Protein AF-A0A8J2QV12-F1 (afdb_monomer)

Sequence (91 aa):
MICFREDFTLQLLAKFKTKLHEIKEKRTDGDVTDDDDVTDDKWLGHKLHFEDKGAVLAKDASSKGDDWFDIYDPRNPINKRKREKDRKKNK

Solvent-accessible surface area (backbone atoms only — not comparable to full-atom values): 6120 Å² total; per-residue (Å²): 137,77,57,63,64,55,54,52,50,50,54,53,50,52,55,50,51,54,54,50,50,57,51,47,71,73,51,62,103,78,78,80,71,95,65,89,62,75,89,46,81,74,59,76,65,61,78,92,81,78,78,93,75,70,92,70,84,76,84,56,88,86,56,85,53,91,78,72,40,56,93,85,35,79,82,18,71,69,47,44,57,51,54,54,51,54,57,59,74,76,106

Structure (mmCIF, N/CA/C/O backbone):
data_AF-A0A8J2QV12-F1
#
_entry.id   AF-A0A8J2QV12-F1
#
loop_
_atom_site.group_PDB
_atom_site.id
_atom_site.type_symbol
_atom_site.label_atom_id
_atom_site.label_alt_id
_atom_site.label_comp_id
_atom_site.label_asym_id
_atom_site.label_entity_id
_atom_site.label_seq_id
_atom_site.pdbx_PDB_ins_code
_atom_site.Cartn_x
_atom_site.Cartn_y
_atom_site.Cartn_z
_atom_site.occupancy
_atom_site.B_iso_or_equiv
_atom_site.auth_seq_id
_atom_site.auth_comp_id
_atom_site.auth_asym_id
_atom_site.auth_atom_id
_atom_site.pdbx_PDB_model_num
ATOM 1 N N . MET A 1 1 ? 7.966 -12.510 27.562 1.00 56.19 1 MET A N 1
ATOM 2 C CA . MET A 1 1 ? 8.271 -11.269 26.810 1.00 56.19 1 MET A CA 1
ATOM 3 C C . MET A 1 1 ? 8.122 -11.427 25.284 1.00 56.19 1 MET A C 1
ATOM 5 O O . MET A 1 1 ? 8.677 -10.622 24.554 1.00 56.19 1 MET A O 1
ATOM 9 N N . ILE A 1 2 ? 7.391 -12.437 24.779 1.00 57.44 2 ILE A N 1
ATOM 10 C CA . ILE A 1 2 ? 7.269 -12.715 23.328 1.00 57.44 2 ILE A CA 1
ATOM 11 C C . ILE A 1 2 ? 6.002 -12.061 22.731 1.00 57.44 2 ILE A C 1
ATOM 13 O O . ILE A 1 2 ? 5.992 -11.693 21.564 1.00 57.44 2 ILE A O 1
ATOM 17 N N . CYS A 1 3 ? 4.981 -11.801 23.553 1.00 71.00 3 CYS A N 1
ATOM 18 C CA . CYS A 1 3 ? 3.657 -11.354 23.103 1.00 71.00 3 CYS A CA 1
ATOM 19 C C . CYS A 1 3 ? 3.545 -9.836 22.870 1.00 71.00 3 CYS A C 1
ATOM 21 O O . CYS A 1 3 ? 2.746 -9.405 22.054 1.00 71.00 3 CYS A O 1
ATOM 23 N N . PHE A 1 4 ? 4.387 -9.014 23.512 1.00 87.56 4 PHE A N 1
ATOM 24 C CA . PHE A 1 4 ? 4.269 -7.546 23.450 1.00 87.56 4 PHE A CA 1
ATOM 25 C C . PHE A 1 4 ? 4.348 -6.991 22.021 1.00 87.56 4 PHE A C 1
ATOM 27 O O . PHE A 1 4 ? 3.637 -6.056 21.663 1.00 87.56 4 PHE A O 1
ATOM 34 N N . ARG A 1 5 ? 5.216 -7.576 21.188 1.00 92.56 5 ARG A N 1
ATOM 35 C CA . ARG A 1 5 ? 5.358 -7.163 19.791 1.00 92.56 5 ARG A CA 1
ATOM 36 C C . ARG A 1 5 ? 4.110 -7.508 18.985 1.00 92.56 5 ARG A C 1
ATOM 38 O O . ARG A 1 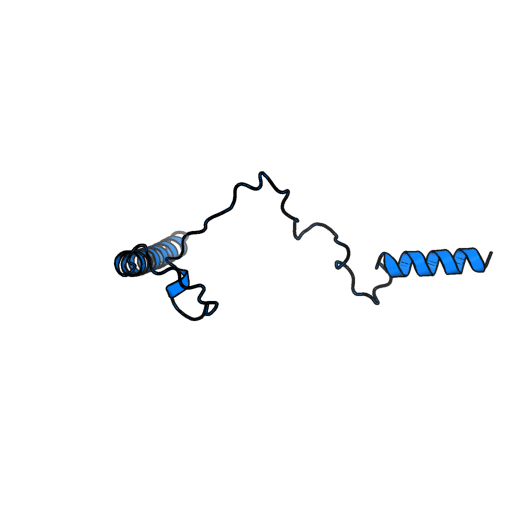5 ? 3.671 -6.685 18.191 1.00 92.56 5 ARG A O 1
ATOM 45 N N . GLU A 1 6 ? 3.554 -8.694 19.203 1.00 94.69 6 GLU A N 1
ATOM 46 C CA . GLU A 1 6 ? 2.324 -9.131 18.545 1.00 94.69 6 GLU A CA 1
ATOM 47 C C . GLU A 1 6 ? 1.146 -8.251 18.970 1.00 94.69 6 GLU A C 1
ATOM 49 O O . GLU A 1 6 ? 0.500 -7.652 18.111 1.00 94.69 6 GLU A O 1
ATOM 54 N N . ASP A 1 7 ? 0.960 -8.051 20.275 1.00 93.69 7 ASP A N 1
ATOM 55 C CA . ASP A 1 7 ? -0.093 -7.202 20.836 1.00 93.69 7 ASP A CA 1
ATOM 56 C C . ASP A 1 7 ? -0.028 -5.778 20.272 1.00 93.69 7 ASP A C 1
ATOM 58 O O . ASP A 1 7 ? -1.035 -5.220 19.831 1.00 93.69 7 ASP A O 1
ATOM 62 N N . PHE A 1 8 ? 1.173 -5.199 20.208 1.00 94.31 8 PHE A N 1
ATOM 63 C CA . PHE A 1 8 ? 1.382 -3.886 19.608 1.00 94.31 8 PHE A CA 1
ATOM 64 C C . PHE A 1 8 ? 1.021 -3.862 18.114 1.00 94.31 8 PHE A C 1
ATOM 66 O O . PHE A 1 8 ? 0.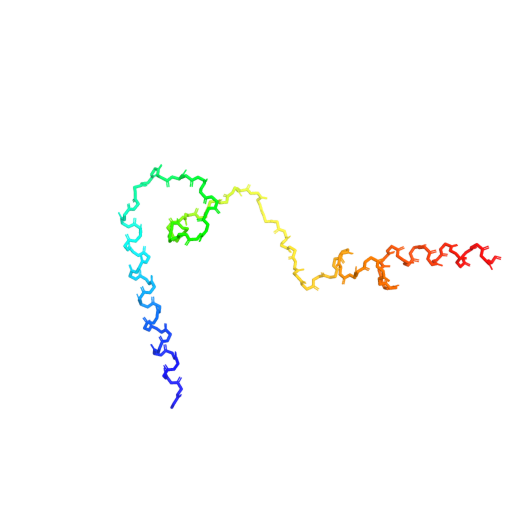326 -2.953 17.654 1.00 94.31 8 PHE A O 1
ATOM 73 N N . THR A 1 9 ? 1.447 -4.869 17.344 1.00 96.00 9 THR A N 1
ATOM 74 C CA . THR A 1 9 ? 1.121 -4.945 15.910 1.00 9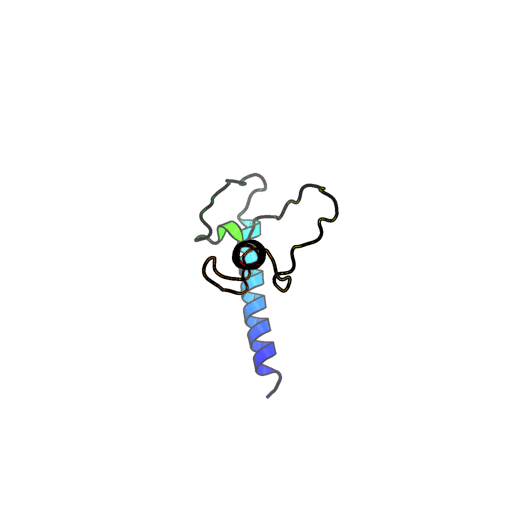6.00 9 THR A CA 1
ATOM 75 C C . THR A 1 9 ? -0.371 -5.147 15.661 1.00 96.00 9 THR A C 1
ATOM 77 O O . THR A 1 9 ? -0.916 -4.545 14.737 1.00 96.00 9 THR A O 1
ATOM 80 N N . LEU A 1 10 ? -1.056 -5.919 16.509 1.00 96.19 10 LEU A N 1
ATOM 81 C CA . LEU A 1 10 ? -2.498 -6.135 16.430 1.00 96.19 10 LEU A CA 1
ATOM 82 C C . LEU A 1 10 ? -3.273 -4.853 16.739 1.00 96.19 10 LEU A C 1
ATOM 84 O O . LEU A 1 10 ? -4.233 -4.536 16.038 1.00 96.19 10 LEU A O 1
ATOM 88 N N . GLN A 1 11 ? -2.826 -4.070 17.724 1.00 95.75 11 GLN A N 1
ATOM 89 C CA . GLN A 1 11 ? -3.406 -2.755 18.004 1.00 95.75 11 GLN A CA 1
ATOM 90 C C . GLN A 1 11 ? -3.239 -1.792 16.824 1.00 95.75 11 GLN A C 1
ATOM 92 O O . GLN A 1 11 ? -4.172 -1.063 16.483 1.00 95.75 11 GLN A O 1
ATOM 97 N N . LEU A 1 12 ? -2.071 -1.788 16.173 1.00 96.75 12 LEU A N 1
ATOM 98 C CA . LEU A 1 12 ? -1.836 -0.950 14.997 1.00 96.75 12 LEU A CA 1
ATOM 99 C C . LEU A 1 12 ? -2.699 -1.394 13.806 1.00 96.75 12 LEU A C 1
ATOM 101 O O . LEU A 1 12 ? -3.293 -0.562 13.123 1.00 96.75 12 LEU A O 1
ATOM 105 N N . LEU A 1 13 ? -2.835 -2.705 13.607 1.00 95.75 13 LEU A N 1
ATOM 106 C CA . LEU A 1 13 ? -3.690 -3.290 12.579 1.00 95.75 13 LEU A CA 1
ATOM 107 C C . LEU A 1 13 ? -5.174 -2.978 12.815 1.00 95.75 13 LEU A C 1
ATOM 109 O O . LEU A 1 13 ? -5.894 -2.694 11.859 1.00 95.75 13 LEU A O 1
ATOM 113 N N . ALA A 1 14 ? -5.636 -2.974 14.068 1.00 96.69 14 ALA A N 1
ATOM 114 C CA . ALA A 1 14 ? -6.999 -2.574 14.408 1.00 96.69 14 ALA A CA 1
ATOM 115 C C . ALA A 1 14 ? -7.274 -1.113 14.011 1.00 96.69 14 ALA A C 1
ATOM 117 O O . ALA A 1 14 ? -8.266 -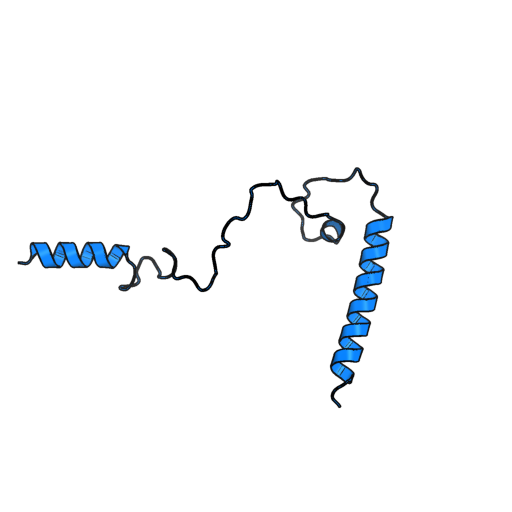0.846 13.337 1.00 96.69 14 ALA A O 1
ATOM 118 N N . LYS A 1 15 ? -6.356 -0.189 14.333 1.00 96.00 15 LYS A N 1
ATOM 119 C CA . LYS A 1 15 ? -6.446 1.228 13.928 1.00 96.00 15 LYS A CA 1
ATOM 120 C C . LYS A 1 15 ? -6.432 1.410 12.408 1.00 96.00 15 LYS A C 1
ATOM 122 O O . LYS A 1 15 ? -7.134 2.260 11.869 1.00 96.00 15 LYS A O 1
ATOM 127 N N . PHE A 1 16 ? -5.633 0.612 11.702 1.00 94.88 16 PHE A N 1
ATOM 128 C CA . PHE A 1 16 ? -5.595 0.652 10.242 1.00 94.88 16 PHE A CA 1
ATOM 129 C C . PHE A 1 16 ? -6.922 0.189 9.624 1.00 94.88 16 PHE A C 1
ATOM 131 O O . PHE A 1 16 ? -7.438 0.835 8.714 1.00 94.88 16 PHE A O 1
ATOM 138 N N . LYS A 1 17 ? -7.518 -0.889 10.153 1.00 94.19 17 LYS A N 1
ATOM 139 C CA . LYS A 1 17 ? -8.821 -1.398 9.698 1.00 94.19 17 LYS A CA 1
ATOM 140 C C . LYS A 1 17 ? -9.947 -0.383 9.884 1.00 94.19 17 LYS A C 1
ATOM 142 O O . LYS A 1 17 ? -10.756 -0.230 8.974 1.00 94.19 17 LYS A O 1
ATOM 147 N N . THR A 1 1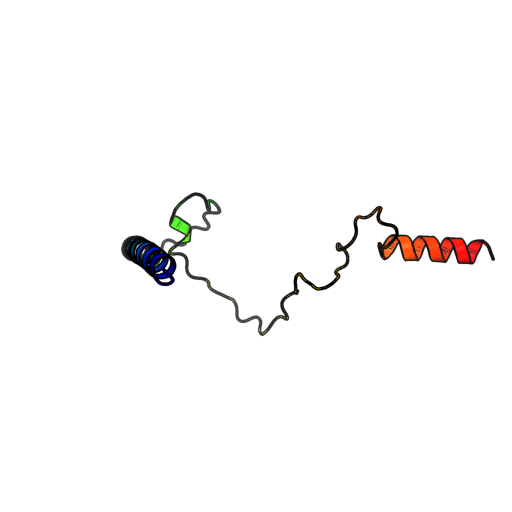8 ? -9.997 0.310 11.024 1.00 95.38 18 THR A N 1
ATOM 148 C CA . THR A 1 18 ? -11.017 1.345 11.261 1.00 95.38 18 THR A CA 1
ATOM 149 C C . THR A 1 18 ? -10.863 2.498 10.274 1.00 95.38 18 THR A C 1
ATOM 151 O O . THR A 1 18 ? -11.835 2.862 9.619 1.00 95.38 18 THR A O 1
ATOM 154 N N . LYS A 1 19 ? -9.629 2.980 10.057 1.00 92.00 19 LYS A N 1
ATOM 155 C CA . LYS A 1 19 ? -9.335 4.026 9.064 1.00 92.00 19 LYS A CA 1
ATOM 156 C C . LYS A 1 19 ? -9.766 3.615 7.649 1.00 92.00 19 LYS A C 1
ATOM 158 O O . LYS A 1 19 ? -10.387 4.400 6.938 1.00 92.00 19 LYS A O 1
ATOM 163 N N . LEU A 1 20 ? -9.481 2.375 7.242 1.00 90.69 20 LEU A N 1
ATOM 164 C CA . LEU A 1 20 ? -9.904 1.852 5.937 1.00 90.69 20 LEU A CA 1
ATOM 165 C C . LEU A 1 20 ? -11.427 1.797 5.783 1.00 90.69 20 LEU A C 1
ATOM 167 O O . LEU A 1 20 ? -11.941 2.090 4.705 1.00 90.69 20 LEU A O 1
ATOM 171 N N . HIS A 1 21 ? -12.146 1.417 6.841 1.00 90.06 21 HIS A N 1
ATOM 172 C CA . HIS A 1 21 ? -13.605 1.354 6.817 1.00 90.06 21 HIS A CA 1
ATOM 173 C C . HIS A 1 21 ? -14.224 2.739 6.609 1.00 90.06 21 HIS A C 1
ATOM 175 O O . HIS A 1 21 ? -15.063 2.905 5.728 1.00 90.06 21 HIS A O 1
ATOM 181 N N . GLU A 1 22 ? -13.743 3.746 7.341 1.00 90.81 22 GLU A N 1
ATOM 182 C CA . GLU A 1 22 ? -14.189 5.137 7.196 1.00 90.81 22 GLU A CA 1
ATOM 183 C C . GLU A 1 22 ? -13.960 5.675 5.776 1.00 90.81 22 GLU A C 1
ATOM 185 O O . GLU A 1 22 ? -14.817 6.358 5.216 1.00 90.81 22 GLU A O 1
ATOM 190 N N . ILE A 1 23 ? -12.811 5.358 5.170 1.00 87.38 23 ILE A N 1
ATOM 191 C CA . ILE A 1 23 ? -12.497 5.757 3.790 1.00 87.38 23 ILE A CA 1
ATOM 192 C C . ILE A 1 23 ? -13.433 5.059 2.800 1.00 87.38 23 ILE A C 1
ATOM 194 O O . ILE A 1 23 ? -13.867 5.675 1.829 1.00 87.38 23 ILE A O 1
ATOM 198 N N . LYS A 1 24 ? -13.753 3.783 3.036 1.00 85.69 24 LYS A N 1
ATOM 199 C CA . LYS A 1 24 ? -14.637 3.004 2.166 1.00 85.69 24 LYS A CA 1
ATOM 200 C C . LYS A 1 24 ? -16.081 3.505 2.210 1.00 85.69 24 LYS A C 1
ATOM 202 O O . LYS A 1 24 ? -16.708 3.562 1.162 1.00 85.69 24 LYS A O 1
ATOM 207 N N . GLU A 1 25 ? -16.591 3.884 3.381 1.00 85.50 25 GLU A N 1
ATOM 208 C CA . GLU A 1 25 ? -17.946 4.441 3.522 1.00 85.50 25 GLU A CA 1
ATOM 209 C C . GLU A 1 25 ? -18.087 5.836 2.908 1.00 85.50 25 GLU A C 1
ATOM 211 O O . GLU A 1 25 ? -19.140 6.171 2.374 1.00 85.50 25 GLU A O 1
ATOM 216 N N . LYS A 1 26 ? -17.027 6.652 2.954 1.00 82.50 26 LYS A N 1
ATOM 217 C CA . LYS A 1 26 ? -17.022 7.987 2.337 1.00 82.50 26 LYS A CA 1
ATOM 218 C C . LYS A 1 26 ? -16.994 7.953 0.808 1.00 82.50 26 LYS A C 1
ATOM 220 O O . LYS A 1 26 ? -17.303 8.967 0.189 1.00 82.50 26 LYS A O 1
ATOM 225 N N . ARG A 1 27 ? -16.622 6.826 0.192 1.00 72.75 27 ARG A N 1
ATOM 226 C CA . ARG A 1 27 ? -16.612 6.685 -1.268 1.00 72.75 27 ARG A CA 1
ATOM 227 C C . ARG A 1 27 ? -17.973 6.273 -1.794 1.00 72.75 27 ARG A C 1
ATOM 229 O O . ARG A 1 27 ? -18.535 5.261 -1.386 1.00 72.75 27 ARG A O 1
ATOM 236 N N . THR A 1 28 ? -18.449 7.015 -2.781 1.00 64.75 28 THR A N 1
ATOM 237 C CA . THR A 1 28 ? -19.512 6.582 -3.686 1.00 64.75 28 THR A CA 1
ATOM 238 C C . THR A 1 28 ? -18.867 5.882 -4.889 1.00 64.75 28 THR A C 1
ATOM 240 O O . THR A 1 28 ? -17.788 6.270 -5.331 1.00 64.75 28 THR A O 1
ATOM 243 N N . ASP A 1 29 ? -19.495 4.822 -5.407 1.00 58.78 29 ASP A N 1
ATOM 244 C CA . ASP A 1 29 ? -18.937 3.860 -6.389 1.00 58.78 29 ASP A CA 1
ATOM 245 C C . ASP A 1 29 ? -18.646 4.457 -7.799 1.00 58.78 29 ASP A C 1
ATOM 247 O O . ASP A 1 29 ? -18.520 3.723 -8.771 1.00 58.78 29 ASP A O 1
ATOM 251 N N . GLY A 1 30 ? -18.548 5.787 -7.933 1.00 57.50 30 GLY A N 1
ATOM 252 C CA . GLY A 1 30 ? -18.335 6.509 -9.196 1.00 57.50 30 GLY A CA 1
ATOM 253 C C . GLY A 1 30 ? -17.184 7.523 -9.200 1.00 57.50 30 GLY A C 1
ATOM 254 O O . GLY A 1 30 ? -16.952 8.148 -10.230 1.00 57.50 30 GLY A O 1
ATOM 255 N N . ASP A 1 31 ? -16.460 7.690 -8.090 1.00 56.09 31 ASP A N 1
ATOM 256 C CA . ASP A 1 31 ? -15.322 8.616 -7.976 1.00 56.09 31 ASP A CA 1
ATOM 257 C C . ASP A 1 31 ? -14.001 7.877 -8.254 1.00 56.09 31 ASP A C 1
ATOM 259 O O . ASP A 1 31 ? -13.212 7.583 -7.356 1.00 56.09 31 ASP A O 1
ATOM 263 N N . VAL A 1 32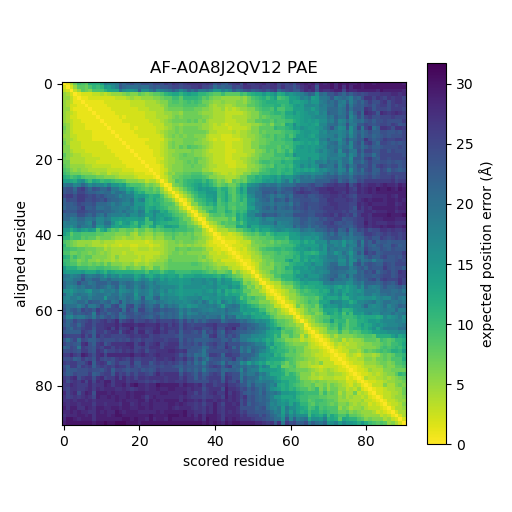 ? -13.801 7.468 -9.510 1.00 58.47 32 VAL A N 1
ATOM 264 C CA . VAL A 1 32 ? -12.493 7.002 -9.996 1.00 58.47 32 VAL A CA 1
ATOM 265 C C . VAL A 1 32 ? -11.896 8.135 -10.819 1.00 58.47 32 VAL A C 1
ATOM 267 O O . VAL A 1 32 ? -11.972 8.149 -12.045 1.00 58.47 32 VAL A O 1
ATOM 270 N N . THR A 1 33 ? -11.362 9.139 -10.131 1.00 59.69 33 THR A N 1
ATOM 271 C CA . THR A 1 33 ? -10.440 10.095 -10.740 1.00 59.69 33 THR A CA 1
ATOM 272 C C . THR A 1 33 ? -9.049 9.472 -10.742 1.00 59.69 33 THR A C 1
ATOM 274 O O . THR A 1 33 ? -8.581 9.023 -9.694 1.00 59.69 33 THR A O 1
ATOM 277 N N . ASP A 1 34 ? -8.413 9.429 -11.911 1.00 58.75 34 ASP A N 1
ATOM 278 C CA . ASP A 1 34 ? -6.991 9.113 -12.085 1.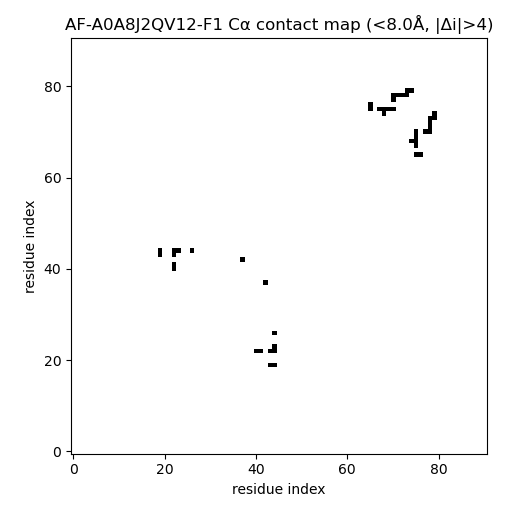00 58.75 34 ASP A CA 1
ATOM 279 C C . ASP A 1 34 ? -6.179 10.258 -11.449 1.00 58.75 34 ASP A C 1
ATOM 281 O O . ASP A 1 34 ? -5.804 11.225 -12.106 1.00 58.75 34 ASP A O 1
ATOM 285 N N . ASP A 1 35 ? -6.090 10.244 -10.117 1.00 59.12 35 ASP A N 1
ATOM 286 C CA . ASP A 1 35 ? -5.341 11.212 -9.318 1.00 59.12 35 ASP A CA 1
ATOM 287 C C . ASP A 1 35 ? -3.977 10.572 -9.025 1.00 59.12 35 ASP A C 1
ATOM 289 O O . ASP A 1 35 ? -3.864 9.681 -8.180 1.00 59.12 35 ASP A O 1
ATOM 293 N N . ASP A 1 36 ? -2.944 10.996 -9.762 1.00 60.62 36 ASP A N 1
ATOM 294 C CA . ASP A 1 36 ? -1.547 10.553 -9.600 1.00 60.62 36 ASP A CA 1
ATOM 295 C C . ASP A 1 36 ? -0.943 10.971 -8.239 1.00 60.62 36 ASP A C 1
ATOM 297 O O . ASP A 1 36 ? 0.201 10.634 -7.910 1.00 60.62 36 ASP A O 1
ATOM 301 N N . ASP A 1 37 ? -1.697 11.720 -7.431 1.00 63.50 37 ASP A N 1
ATOM 302 C CA . ASP A 1 37 ? -1.270 12.218 -6.136 1.00 63.50 37 ASP A CA 1
ATOM 303 C C . ASP A 1 37 ? -1.426 11.161 -5.023 1.00 63.50 37 ASP A C 1
ATOM 305 O O . ASP A 1 37 ? -2.431 11.065 -4.315 1.00 63.50 37 ASP A O 1
ATOM 309 N N . VAL A 1 38 ? -0.376 10.353 -4.831 1.00 65.81 38 VAL A N 1
ATOM 310 C CA . VAL A 1 38 ? -0.288 9.327 -3.764 1.00 65.81 38 VAL A CA 1
ATOM 311 C C . VAL A 1 38 ? -0.155 9.950 -2.362 1.00 65.81 38 VAL A C 1
ATOM 313 O O . VAL A 1 38 ? -0.149 9.240 -1.354 1.00 65.81 38 VAL A O 1
ATOM 316 N N . THR A 1 39 ? -0.032 11.275 -2.267 1.00 69.12 39 THR A N 1
ATOM 317 C CA . THR A 1 39 ? 0.205 11.973 -0.998 1.00 69.12 39 THR A CA 1
ATOM 318 C C . THR A 1 39 ? -1.032 11.977 -0.085 1.00 69.12 39 THR A C 1
ATOM 320 O O . THR A 1 39 ? -0.890 12.090 1.134 1.00 69.12 39 THR A O 1
ATOM 323 N N . ASP A 1 40 ? -2.227 11.760 -0.644 1.00 77.56 40 ASP A N 1
ATOM 324 C CA . ASP A 1 40 ? -3.500 11.699 0.083 1.00 77.56 40 ASP A CA 1
ATOM 325 C C . ASP A 1 40 ? -3.942 10.265 0.436 1.00 77.56 40 ASP A C 1
ATOM 327 O O . ASP A 1 40 ? -3.689 9.306 -0.284 1.00 77.56 40 ASP A O 1
ATOM 331 N N . ASP A 1 41 ? -4.768 10.104 1.479 1.00 79.06 41 ASP A N 1
ATOM 332 C CA . ASP A 1 41 ? -5.408 8.821 1.854 1.00 79.06 41 ASP A CA 1
ATOM 333 C C . ASP A 1 41 ? -6.400 8.273 0.788 1.00 79.06 41 ASP A C 1
ATOM 335 O O . ASP A 1 41 ? -7.019 7.216 0.957 1.00 79.06 41 ASP A O 1
ATOM 339 N N . LYS A 1 42 ? -6.551 8.976 -0.341 1.00 78.12 42 LYS A N 1
ATOM 340 C CA . LYS A 1 42 ? -7.371 8.606 -1.503 1.00 78.12 42 LYS A CA 1
ATOM 341 C C . LYS A 1 42 ? -6.857 7.381 -2.263 1.00 78.12 42 LYS A C 1
ATOM 343 O O . LYS A 1 42 ? -7.610 6.810 -3.046 1.00 78.12 42 LYS A O 1
ATOM 348 N N . TRP A 1 43 ? -5.647 6.888 -2.035 1.00 83.88 43 TRP A N 1
ATOM 349 C CA . TRP A 1 43 ? -5.245 5.612 -2.644 1.00 83.88 43 TRP A CA 1
ATOM 350 C C . TRP A 1 43 ? -5.793 4.397 -1.867 1.00 83.88 43 TRP A C 1
ATOM 352 O O . TRP A 1 43 ? -6.051 3.348 -2.452 1.00 83.88 43 TRP A O 1
ATOM 362 N N . LEU A 1 44 ? -6.066 4.537 -0.562 1.00 84.75 44 LEU A N 1
ATOM 363 C CA . LEU A 1 44 ? -6.410 3.415 0.329 1.00 84.75 44 LEU A CA 1
ATOM 364 C C . LEU A 1 44 ? -7.737 2.714 0.000 1.00 84.75 44 LEU A C 1
ATOM 366 O O . LEU A 1 44 ? -7.912 1.543 0.323 1.00 84.75 44 LEU A O 1
ATOM 370 N N . GLY A 1 45 ? -8.688 3.413 -0.612 1.00 81.25 45 GLY A N 1
ATOM 371 C CA . GLY A 1 45 ? -9.969 2.832 -1.026 1.00 81.25 45 GLY A CA 1
ATOM 372 C C . GLY A 1 45 ? -10.036 2.450 -2.507 1.00 81.25 45 GLY A C 1
ATOM 373 O O . GLY A 1 45 ? -11.106 2.047 -2.961 1.00 81.25 45 GLY A O 1
ATOM 374 N N . HIS A 1 46 ? -8.943 2.594 -3.264 1.00 83.75 46 HIS A N 1
ATOM 375 C CA . HIS A 1 46 ? -8.898 2.198 -4.670 1.00 83.75 46 HIS A CA 1
ATOM 376 C C . HIS A 1 46 ? -8.903 0.663 -4.790 1.00 83.75 46 HIS A C 1
ATOM 378 O O . HIS A 1 46 ? -8.219 -0.032 -4.035 1.00 83.75 46 HIS A O 1
ATOM 384 N N . LYS A 1 47 ? -9.674 0.114 -5.738 1.00 83.12 47 LYS A N 1
ATOM 385 C CA . LYS A 1 47 ? -9.704 -1.331 -6.022 1.00 83.12 47 LYS A CA 1
ATOM 386 C C . LYS A 1 47 ? -8.761 -1.648 -7.177 1.00 83.12 47 LYS A C 1
ATOM 388 O O . LYS A 1 47 ? -8.818 -1.014 -8.223 1.00 83.12 47 LYS A O 1
ATOM 393 N N . LEU A 1 48 ? -7.911 -2.658 -7.004 1.00 81.50 48 LEU A N 1
ATOM 394 C CA . LEU A 1 48 ? -7.070 -3.152 -8.092 1.00 81.50 48 LEU A CA 1
ATOM 395 C C . LEU A 1 48 ? -7.927 -3.942 -9.085 1.00 81.50 48 LEU A C 1
ATOM 397 O O . LEU A 1 48 ? -8.477 -4.989 -8.744 1.00 81.50 48 LEU A O 1
ATOM 401 N N . HIS A 1 49 ? -8.015 -3.435 -10.309 1.00 80.88 49 HIS A N 1
ATOM 402 C CA . HIS A 1 49 ? -8.638 -4.109 -11.438 1.00 80.88 49 HIS A CA 1
ATOM 403 C C . HIS A 1 49 ? -7.543 -4.534 -12.412 1.00 80.88 49 HIS A C 1
ATOM 405 O O . HIS A 1 49 ? -6.808 -3.699 -12.932 1.00 80.88 49 HIS A O 1
ATOM 411 N N . PHE A 1 50 ? -7.420 -5.839 -12.638 1.00 77.88 50 PHE A N 1
ATOM 412 C CA . PHE A 1 50 ? -6.496 -6.386 -13.622 1.00 77.88 50 PHE A CA 1
ATOM 413 C C . PHE A 1 50 ? -7.274 -6.806 -14.864 1.00 77.88 50 PHE A C 1
ATOM 415 O O . PHE A 1 50 ? -8.334 -7.423 -14.763 1.00 77.88 50 PHE A O 1
ATOM 422 N N . GLU A 1 51 ? -6.735 -6.482 -16.033 1.00 82.62 51 GLU A N 1
ATOM 423 C CA . GLU A 1 51 ? -7.190 -7.066 -17.291 1.00 82.62 51 GLU A CA 1
ATOM 424 C C . GLU A 1 51 ? -6.756 -8.537 -17.345 1.00 82.62 51 GLU A C 1
ATOM 426 O O . GLU A 1 51 ? -5.650 -8.878 -16.914 1.00 82.62 51 GLU A O 1
ATOM 431 N N . ASP A 1 52 ? -7.608 -9.407 -17.889 1.00 77.06 52 ASP A N 1
ATOM 432 C CA . ASP A 1 52 ? -7.312 -10.835 -18.028 1.00 77.06 52 ASP A CA 1
ATOM 433 C C . ASP A 1 52 ? -6.276 -11.061 -19.144 1.00 77.06 52 ASP A C 1
ATOM 435 O O . ASP A 1 52 ? -6.596 -11.336 -20.299 1.00 77.06 52 ASP A O 1
ATOM 439 N N . LYS A 1 53 ? -4.999 -10.846 -18.811 1.00 72.56 53 LYS A N 1
ATOM 440 C CA . LYS A 1 53 ? -3.844 -11.019 -19.712 1.00 72.56 53 LYS A CA 1
ATOM 441 C C . LYS A 1 53 ? -3.167 -12.385 -19.558 1.00 72.56 53 LYS A C 1
ATOM 443 O O . LYS A 1 53 ? -2.081 -12.596 -20.096 1.00 72.56 53 LYS A O 1
ATOM 448 N N . GLY A 1 54 ? -3.803 -13.323 -18.851 1.00 75.75 54 GLY A N 1
ATOM 449 C CA . GLY A 1 54 ? -3.210 -14.612 -18.507 1.00 75.75 54 GLY A CA 1
ATOM 450 C C . GLY A 1 54 ? -2.013 -14.489 -17.554 1.00 75.75 54 GLY A C 1
ATOM 451 O O . GLY A 1 54 ? -1.605 -13.401 -17.142 1.00 75.75 54 GLY A O 1
ATOM 452 N N . ALA A 1 55 ? -1.441 -15.629 -17.168 1.00 76.00 55 ALA A N 1
ATOM 453 C CA . ALA A 1 55 ? -0.294 -15.662 -16.266 1.00 76.00 55 ALA A CA 1
ATOM 454 C C . ALA A 1 55 ? 0.976 -15.170 -16.981 1.00 76.00 55 ALA A C 1
ATOM 456 O O . ALA A 1 55 ? 1.596 -15.901 -17.754 1.00 76.00 55 ALA A O 1
ATOM 457 N N . VAL A 1 56 ? 1.385 -13.932 -16.704 1.00 74.19 56 VAL A N 1
ATOM 458 C CA . VAL A 1 56 ? 2.693 -13.410 -17.118 1.00 74.19 56 VAL A CA 1
ATOM 459 C C . VAL A 1 56 ? 3.723 -13.807 -16.064 1.00 74.19 56 VAL A C 1
ATOM 461 O O . VAL A 1 56 ? 3.554 -13.508 -14.882 1.00 74.19 56 VAL A O 1
ATOM 464 N N . LEU A 1 57 ? 4.800 -14.482 -16.483 1.00 76.62 57 LEU A N 1
ATOM 465 C CA . LEU A 1 57 ? 5.909 -14.818 -15.592 1.00 76.62 57 LEU A CA 1
ATOM 466 C C . LEU A 1 57 ? 6.523 -13.517 -15.057 1.00 76.62 57 LEU A C 1
ATOM 468 O O . LEU A 1 57 ? 7.098 -12.735 -15.818 1.00 76.62 57 LEU A O 1
ATOM 472 N N . ALA A 1 58 ? 6.373 -13.276 -13.755 1.00 77.94 58 ALA A N 1
ATOM 473 C CA . ALA A 1 58 ? 6.934 -12.097 -13.114 1.00 77.94 58 ALA A CA 1
ATOM 474 C C . ALA A 1 58 ? 8.460 -12.080 -13.289 1.00 77.94 58 ALA A C 1
ATOM 476 O O . ALA A 1 58 ? 9.128 -13.107 -13.148 1.00 77.94 58 ALA A O 1
ATOM 477 N N . LYS A 1 59 ? 9.022 -10.903 -13.583 1.00 71.69 59 LYS A N 1
ATOM 478 C CA . LYS A 1 59 ? 10.474 -10.716 -13.562 1.00 71.69 59 LYS A CA 1
ATOM 479 C C . LYS A 1 59 ? 10.932 -10.761 -12.109 1.00 71.69 59 LYS A C 1
ATOM 481 O O . LYS A 1 59 ? 10.610 -9.868 -11.331 1.00 71.69 59 LYS A O 1
ATOM 486 N N . ASP A 1 60 ? 11.660 -11.811 -11.751 1.00 73.38 60 ASP A N 1
ATOM 487 C CA . ASP A 1 60 ? 12.281 -11.918 -10.437 1.00 73.38 60 ASP A CA 1
ATOM 488 C C . ASP A 1 60 ? 13.418 -10.893 -10.320 1.00 73.38 60 ASP A C 1
ATOM 490 O O . ASP A 1 60 ? 14.318 -10.853 -11.163 1.00 73.38 60 ASP A O 1
ATOM 494 N N . ALA A 1 61 ? 13.398 -10.086 -9.260 1.00 66.75 61 ALA A N 1
ATOM 495 C CA . ALA A 1 61 ? 14.450 -9.126 -8.943 1.00 66.75 61 ALA A CA 1
ATOM 496 C C . ALA A 1 61 ? 15.812 -9.797 -8.673 1.00 66.75 61 ALA A C 1
ATOM 498 O O . ALA A 1 61 ? 16.842 -9.135 -8.745 1.00 66.75 61 ALA A O 1
ATOM 499 N N . SER A 1 62 ? 15.839 -11.104 -8.383 1.00 71.56 62 SER A N 1
ATOM 500 C CA . SER A 1 62 ? 17.077 -11.879 -8.229 1.00 71.56 62 SER A CA 1
ATOM 501 C C . SER A 1 62 ? 17.686 -12.347 -9.561 1.00 71.56 62 SER A C 1
ATOM 503 O O . SER A 1 62 ? 18.835 -12.804 -9.606 1.00 71.56 62 SER A O 1
ATOM 505 N N . SER A 1 63 ? 16.942 -12.225 -10.666 1.00 68.94 63 SER A N 1
ATOM 506 C CA . SER A 1 63 ? 17.419 -12.626 -11.986 1.00 68.94 63 SER A CA 1
ATOM 507 C C . SER A 1 63 ? 18.416 -11.600 -12.539 1.00 68.94 63 SER A C 1
ATOM 509 O O . SER A 1 63 ? 18.162 -10.397 -12.572 1.00 68.94 63 SER A O 1
ATOM 511 N N . LYS A 1 64 ? 19.591 -12.080 -12.965 1.00 66.31 64 LYS A N 1
ATOM 512 C CA . LYS A 1 64 ? 20.664 -11.251 -13.538 1.00 66.31 64 LYS A CA 1
ATOM 513 C C . LYS A 1 64 ? 20.255 -10.740 -14.925 1.00 66.31 64 LYS A C 1
ATOM 515 O O . LYS A 1 64 ? 20.576 -11.375 -15.927 1.00 66.31 64 LYS A O 1
ATOM 520 N N . GLY A 1 65 ? 19.504 -9.641 -14.963 1.00 69.56 65 GLY A N 1
ATOM 521 C CA . GLY A 1 65 ? 19.091 -8.951 -16.189 1.00 69.56 65 GLY A CA 1
ATOM 522 C C . GLY A 1 65 ? 20.216 -8.149 -16.860 1.00 69.56 65 GLY A C 1
ATOM 523 O O . GLY A 1 65 ? 21.338 -8.087 -16.358 1.00 69.56 65 GLY A O 1
ATOM 524 N N . ASP A 1 66 ? 19.903 -7.518 -17.995 1.00 59.88 66 ASP A N 1
ATOM 525 C CA . ASP A 1 66 ? 20.863 -6.736 -18.797 1.00 59.88 66 ASP A CA 1
ATOM 526 C C . ASP A 1 66 ? 21.425 -5.502 -18.059 1.00 59.88 66 ASP A C 1
ATOM 528 O O . ASP A 1 66 ? 22.572 -5.128 -18.301 1.00 59.88 66 ASP A O 1
ATOM 532 N N . ASP A 1 67 ? 20.682 -4.947 -17.096 1.00 68.88 67 ASP A N 1
ATOM 533 C CA . ASP A 1 67 ? 21.089 -3.787 -16.283 1.00 68.88 67 ASP A CA 1
ATOM 534 C C . ASP A 1 67 ? 21.736 -4.178 -14.940 1.00 68.88 67 ASP A C 1
ATOM 536 O O . ASP A 1 67 ? 21.894 -3.354 -14.042 1.00 68.88 67 ASP A O 1
ATOM 540 N N . TRP A 1 68 ? 22.113 -5.451 -14.763 1.00 74.06 68 TRP A N 1
ATOM 541 C CA . TRP A 1 68 ? 22.728 -5.926 -13.514 1.00 74.06 68 TRP A CA 1
ATOM 542 C C . TRP A 1 68 ? 24.115 -5.321 -13.250 1.00 74.06 68 TRP A C 1
ATOM 544 O O . TRP A 1 68 ? 24.594 -5.292 -12.117 1.00 74.06 68 TRP A O 1
ATOM 554 N N . PHE A 1 69 ? 24.786 -4.876 -14.308 1.00 76.38 69 PHE A N 1
ATOM 555 C CA . PHE A 1 69 ? 26.111 -4.282 -14.253 1.00 76.38 69 PHE A CA 1
ATOM 556 C C . PHE A 1 69 ? 26.073 -2.906 -14.907 1.00 76.38 69 PHE A C 1
ATOM 558 O O . PHE A 1 69 ? 25.488 -2.751 -15.979 1.00 76.38 69 PHE A O 1
ATOM 565 N N . ASP A 1 70 ? 26.753 -1.935 -14.301 1.00 78.62 70 ASP A N 1
ATOM 566 C CA . ASP A 1 70 ? 26.906 -0.601 -14.880 1.00 78.62 70 ASP A CA 1
ATOM 567 C C . ASP A 1 70 ? 27.524 -0.690 -16.294 1.00 78.62 70 ASP A C 1
ATOM 569 O O . ASP A 1 70 ? 28.241 -1.641 -16.634 1.00 78.62 70 ASP A O 1
ATOM 573 N N . ILE A 1 71 ? 27.261 0.294 -17.154 1.00 76.31 71 ILE A N 1
ATOM 574 C CA . ILE A 1 71 ? 27.739 0.310 -18.547 1.00 76.31 71 ILE A CA 1
ATOM 575 C C . ILE A 1 71 ? 29.272 0.280 -18.638 1.00 76.31 71 ILE A C 1
ATOM 577 O O . ILE A 1 71 ? 29.834 -0.203 -19.624 1.00 76.31 71 ILE A O 1
ATOM 581 N N . TYR A 1 72 ? 29.956 0.731 -17.586 1.00 76.62 72 TYR A N 1
ATOM 582 C CA . TYR A 1 72 ? 31.414 0.713 -17.472 1.00 76.62 72 TYR A CA 1
ATOM 583 C C . TYR A 1 72 ? 31.964 -0.521 -16.745 1.00 76.62 72 TYR A C 1
ATOM 585 O O . TYR A 1 72 ? 33.180 -0.711 -16.699 1.00 76.62 72 TYR A O 1
ATOM 593 N N . ASP A 1 73 ? 31.107 -1.392 -16.206 1.00 82.69 73 ASP A N 1
ATOM 594 C CA . ASP A 1 73 ? 31.549 -2.594 -15.504 1.00 82.69 73 ASP A CA 1
ATOM 595 C C . ASP A 1 73 ? 32.154 -3.607 -16.506 1.00 82.69 73 ASP A C 1
ATOM 597 O O . ASP A 1 73 ? 31.539 -3.944 -17.527 1.00 82.69 73 ASP A O 1
ATOM 601 N N . PRO A 1 74 ? 33.358 -4.153 -16.256 1.00 76.81 74 PRO A N 1
ATOM 602 C CA . PRO A 1 74 ? 34.006 -5.127 -17.142 1.00 76.81 74 PRO A CA 1
ATOM 603 C C . PRO A 1 74 ? 33.256 -6.466 -17.292 1.00 76.81 74 PRO A C 1
ATOM 605 O O . PRO A 1 74 ? 33.565 -7.247 -18.207 1.00 76.81 74 PRO A O 1
ATOM 608 N N . ARG A 1 75 ? 32.308 -6.758 -16.394 1.00 74.81 75 ARG A N 1
ATOM 609 C CA . ARG A 1 75 ? 31.403 -7.917 -16.430 1.00 74.81 75 ARG A CA 1
ATOM 610 C C . ARG A 1 75 ? 30.149 -7.653 -17.256 1.00 74.81 75 ARG A C 1
ATOM 612 O O . ARG A 1 75 ? 29.437 -8.609 -17.560 1.00 74.81 75 ARG A O 1
ATOM 619 N N . ASN A 1 76 ? 29.918 -6.409 -17.678 1.00 80.81 76 ASN A N 1
ATOM 620 C CA . ASN A 1 76 ? 28.811 -6.070 -18.555 1.00 80.81 76 ASN A CA 1
ATOM 621 C C . ASN A 1 76 ? 28.898 -6.886 -19.871 1.00 80.81 76 ASN A C 1
ATOM 623 O O . ASN A 1 76 ? 29.954 -6.909 -20.528 1.00 80.81 76 ASN A O 1
ATOM 627 N N . PRO A 1 77 ? 27.807 -7.556 -20.292 1.00 80.19 77 PRO A N 1
ATOM 628 C CA . PRO A 1 77 ? 27.749 -8.312 -21.545 1.00 80.19 77 PRO A CA 1
ATOM 629 C C . PRO A 1 77 ? 28.167 -7.513 -22.793 1.00 80.19 77 PRO A C 1
ATOM 631 O O . PRO A 1 77 ? 28.716 -8.085 -23.742 1.00 80.19 77 PRO A O 1
ATO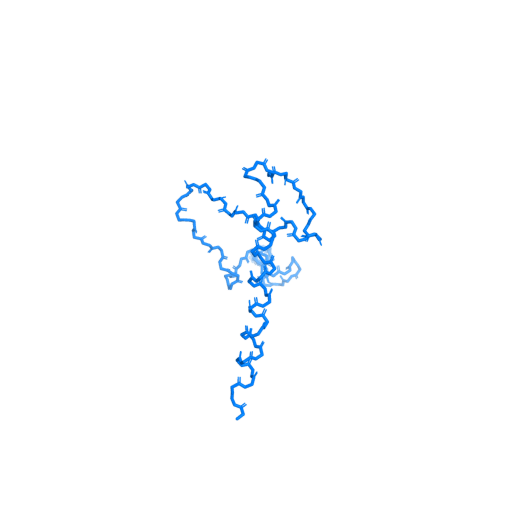M 634 N N . ILE A 1 78 ? 27.941 -6.196 -22.809 1.00 74.00 78 ILE A N 1
ATOM 635 C CA . ILE A 1 78 ? 28.362 -5.291 -23.891 1.00 74.00 78 ILE A CA 1
ATOM 636 C C . ILE A 1 78 ? 29.892 -5.192 -23.942 1.00 74.00 78 ILE A C 1
ATOM 638 O O . ILE A 1 78 ? 30.501 -5.359 -25.005 1.00 74.00 78 ILE A O 1
ATOM 642 N N . ASN A 1 79 ? 30.529 -5.019 -22.784 1.00 75.69 79 A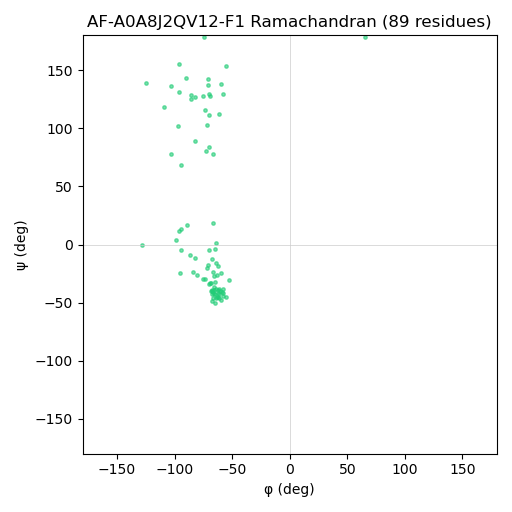SN A N 1
ATOM 643 C CA . ASN A 1 79 ? 31.984 -4.912 -22.670 1.00 75.69 79 ASN A CA 1
ATOM 644 C C . ASN A 1 79 ? 32.680 -6.239 -22.996 1.00 75.69 79 ASN A C 1
ATOM 646 O O . ASN A 1 79 ? 33.742 -6.246 -23.624 1.00 75.69 79 ASN A O 1
ATOM 650 N N . LYS A 1 80 ? 32.048 -7.380 -22.681 1.00 75.38 80 LYS A N 1
ATOM 651 C CA . LYS A 1 80 ? 32.525 -8.707 -23.106 1.00 75.38 80 LYS A CA 1
ATOM 652 C C . LYS A 1 80 ? 32.600 -8.828 -24.633 1.00 75.38 80 LYS A C 1
ATOM 654 O O . LYS A 1 80 ? 33.635 -9.247 -25.151 1.00 75.38 80 LYS A O 1
ATOM 659 N N . ARG A 1 81 ? 31.549 -8.415 -25.357 1.00 71.44 81 ARG A N 1
ATOM 660 C CA . ARG A 1 81 ? 31.517 -8.451 -26.834 1.00 71.44 81 ARG A CA 1
ATOM 661 C C . ARG A 1 81 ? 32.622 -7.597 -27.457 1.00 71.44 81 ARG A C 1
ATOM 663 O O . ARG A 1 81 ? 33.228 -8.018 -28.441 1.00 71.44 81 ARG A O 1
ATOM 670 N N . LYS A 1 82 ? 32.900 -6.418 -26.893 1.00 72.94 82 LYS A N 1
ATOM 671 C CA . LYS A 1 82 ? 33.975 -5.529 -27.364 1.00 72.94 82 LYS A CA 1
ATOM 672 C C . LYS A 1 82 ? 35.358 -6.148 -27.120 1.00 72.94 82 LYS A C 1
ATOM 674 O O . LYS A 1 82 ? 36.121 -6.318 -28.066 1.00 72.94 82 LYS A O 1
ATOM 679 N N . ARG A 1 83 ? 35.610 -6.640 -25.900 1.00 74.94 83 ARG A N 1
ATOM 680 C CA . ARG A 1 83 ? 36.862 -7.324 -25.525 1.00 74.94 83 ARG A CA 1
ATOM 681 C C . ARG A 1 83 ? 37.162 -8.552 -26.390 1.00 74.94 83 ARG A C 1
ATOM 683 O O . ARG A 1 83 ? 38.308 -8.777 -26.766 1.00 74.94 83 ARG A O 1
ATOM 690 N N . GLU A 1 84 ? 36.158 -9.371 -26.700 1.00 73.06 84 GLU A N 1
ATOM 691 C CA . GLU A 1 84 ? 36.349 -10.562 -27.539 1.00 73.06 84 GLU A CA 1
ATOM 692 C C . GLU A 1 84 ? 36.633 -10.217 -29.007 1.00 73.06 84 GLU A C 1
ATOM 694 O O . GLU A 1 84 ? 37.432 -10.906 -29.645 1.00 73.06 84 GLU A O 1
ATOM 699 N N . LYS A 1 85 ? 36.043 -9.135 -29.535 1.00 70.75 85 LYS A N 1
ATOM 700 C CA . LYS A 1 85 ? 36.362 -8.620 -30.876 1.00 70.75 85 LYS A CA 1
ATOM 701 C C . LYS A 1 85 ? 37.801 -8.110 -30.958 1.00 70.75 85 LYS A C 1
ATOM 703 O O . LYS A 1 85 ? 38.492 -8.435 -31.920 1.00 70.75 85 LYS A O 1
ATOM 708 N N . ASP A 1 86 ? 38.266 -7.393 -29.939 1.00 71.06 86 ASP A N 1
ATOM 709 C CA . ASP A 1 86 ? 39.638 -6.874 -29.895 1.00 71.06 86 ASP A CA 1
ATOM 710 C C . ASP A 1 86 ? 40.668 -8.012 -29.765 1.00 71.06 86 ASP A C 1
ATOM 712 O O . ASP A 1 86 ? 41.678 -8.024 -30.466 1.00 71.06 86 ASP A O 1
ATOM 716 N N . ARG A 1 87 ? 40.375 -9.051 -28.966 1.00 71.94 87 ARG A N 1
ATOM 717 C CA . ARG A 1 87 ? 41.225 -10.259 -28.893 1.00 71.94 87 ARG A CA 1
ATOM 718 C C . ARG A 1 87 ? 41.268 -11.056 -30.198 1.00 71.94 87 ARG A C 1
ATOM 720 O O . ARG A 1 87 ? 42.288 -11.679 -30.467 1.00 71.94 87 ARG A O 1
ATOM 727 N N . LYS A 1 88 ? 40.186 -11.069 -30.986 1.00 69.88 88 LYS A N 1
ATOM 728 C CA . LYS A 1 88 ? 40.156 -11.720 -32.309 1.00 69.88 88 LYS A CA 1
ATOM 729 C C . LYS A 1 88 ? 40.888 -10.923 -33.388 1.00 69.88 88 LYS A C 1
ATOM 731 O O . LYS A 1 88 ? 41.378 -11.540 -34.317 1.00 69.88 88 LYS A O 1
ATOM 736 N N . LYS A 1 89 ? 40.947 -9.592 -33.285 1.00 63.66 89 LYS A N 1
ATOM 737 C CA . LYS A 1 89 ? 41.714 -8.746 -34.217 1.00 63.66 89 LYS A CA 1
ATOM 738 C C . LYS A 1 89 ? 43.225 -8.826 -34.001 1.00 63.66 89 LYS A C 1
ATOM 740 O O . LYS A 1 89 ? 43.972 -8.647 -34.951 1.00 63.66 89 LYS A O 1
ATOM 745 N N . ASN A 1 90 ? 43.661 -9.080 -32.768 1.00 59.12 90 ASN A N 1
ATOM 746 C CA . ASN A 1 90 ? 45.079 -9.164 -32.407 1.00 59.12 90 ASN A CA 1
ATOM 747 C C . ASN A 1 90 ? 45.672 -10.581 -32.549 1.00 59.12 90 ASN A C 1
ATOM 749 O O . ASN A 1 90 ? 46.719 -10.860 -31.965 1.00 59.12 90 ASN A O 1
ATOM 753 N N . LYS A 1 91 ? 45.003 -11.484 -33.270 1.00 51.41 91 LYS A N 1
ATOM 754 C CA . LYS A 1 91 ? 45.474 -12.838 -33.572 1.00 51.41 91 LYS A CA 1
ATOM 755 C C . LYS A 1 91 ? 45.396 -13.081 -35.069 1.00 51.41 91 LYS A C 1
ATOM 757 O O . LYS A 1 91 ? 46.305 -13.775 -35.567 1.00 51.41 91 LYS A O 1
#

Mean predicted aligned error: 15.02 Å

Organism: NCBI:txid151541

Radius of gyration: 25.35 Å; Cα contacts (8 Å, |Δi|>4): 23; chains: 1; bounding box: 65×28×61 Å

Foldseek 3Di:
DPCPVVVVVVVVVVVVVVVLVVLQVPDDPPPPDPDPPPVDPVVSNDDDDDDCPDDDDDDDPPDCDQPNDDPPDCPRPVNVVVVVVVVVVVD

Secondary structure (DSSP, 8-state):
--HHHHHHHHHHHHHHHHHHHHHHHH--TT-------TTSGGGTTPPP------------TTS--TTSS-TT-TTSHHHHHHHHHHHHHT-

pLDDT: mean 76.8, std 11.71, range [51.41, 96.75]